Protein AF-A0A1H4KSG2-F1 (afdb_monomer_lite)

Organism: NCBI:txid273678

pLDDT: mean 75.62, std 10.3, range [44.16, 91.38]

Secondary structure (DSSP, 8-state):
---TT--SPPPPTT--------PPP-TT-SS-HHHHHHHHHB-TTSPBPPPTT--

Foldseek 3Di:
DDDPPCPPDDADPPGDDPDPPPPDPDVVPPDDPVRVCQVVQADPVSHGDDDPVPD

Radius of gyration: 17.92 Å; chains: 1; bounding box: 47×21×33 Å

Sequence (55 aa):
MSDPQNTQGTPGADEEADTASGGAPDESSSKSTDEIIEDETTDEDGKPLENPSGG

Structure (mmCIF, N/CA/C/O backbone):
data_AF-A0A1H4KSG2-F1
#
_entry.id   AF-A0A1H4KSG2-F1
#
loop_
_atom_site.group_PDB
_atom_site.id
_atom_site.type_symbol
_atom_site.label_atom_id
_atom_site.label_alt_id
_atom_site.label_comp_id
_atom_site.label_asym_id
_atom_site.label_entity_id
_atom_site.label_seq_id
_atom_site.pdbx_PDB_ins_code
_atom_site.Cartn_x
_atom_site.Cartn_y
_atom_site.Cartn_z
_atom_site.occupancy
_atom_site.B_iso_or_equiv
_atom_site.auth_seq_id
_atom_site.auth_comp_id
_atom_site.auth_asym_id
_atom_site.auth_atom_id
_atom_site.pdbx_PDB_model_num
ATOM 1 N N . MET A 1 1 ? -22.392 -14.382 9.766 1.00 56.78 1 MET A N 1
ATOM 2 C CA . MET A 1 1 ? -21.925 -13.941 11.098 1.00 56.78 1 MET A CA 1
ATOM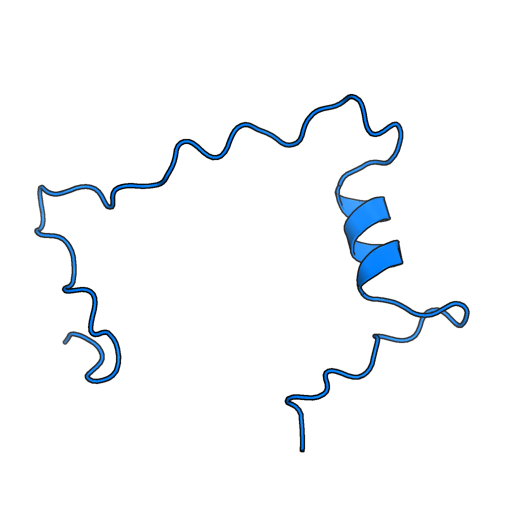 3 C C . MET A 1 1 ? -20.727 -13.048 10.843 1.00 56.78 1 MET A C 1
ATOM 5 O O . MET A 1 1 ? -19.853 -13.492 10.109 1.00 56.78 1 MET A O 1
ATOM 9 N N . SER A 1 2 ? -20.741 -11.805 11.325 1.00 70.62 2 SER A N 1
ATOM 10 C CA . SER A 1 2 ? -19.648 -10.843 11.114 1.00 70.62 2 SER A CA 1
ATOM 11 C C . SER A 1 2 ? -18.504 -11.125 12.091 1.00 70.62 2 SER A C 1
ATOM 13 O O . SER A 1 2 ? -18.760 -11.504 13.235 1.00 70.62 2 SER A O 1
ATOM 15 N N . ASP A 1 3 ? -17.262 -10.997 11.625 1.00 75.00 3 ASP A N 1
ATOM 16 C CA . ASP A 1 3 ? -16.055 -11.200 12.431 1.00 75.00 3 ASP A CA 1
ATOM 17 C C . ASP A 1 3 ? -16.028 -10.197 13.604 1.00 75.00 3 ASP A C 1
ATOM 19 O O . ASP A 1 3 ? -16.139 -8.994 13.358 1.00 75.00 3 ASP A O 1
ATOM 23 N N . PRO A 1 4 ? -15.895 -10.644 14.86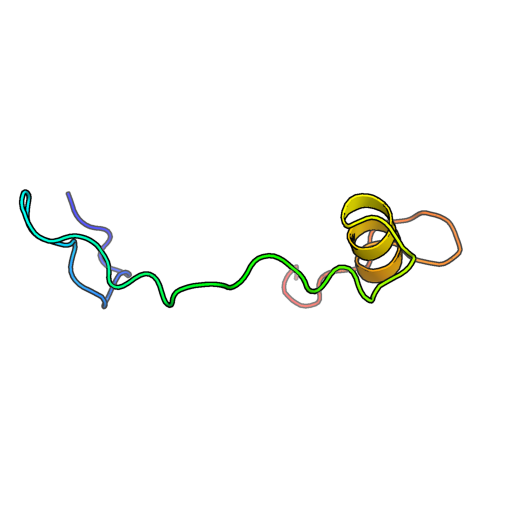8 1.00 70.62 4 PRO A N 1
ATOM 24 C CA . PRO A 1 4 ? -15.856 -9.753 16.029 1.00 70.62 4 PRO A CA 1
ATOM 25 C C . PRO A 1 4 ? -14.669 -8.778 16.029 1.00 70.62 4 PRO A C 1
ATOM 27 O O . PRO A 1 4 ? -14.702 -7.800 16.774 1.00 70.62 4 PRO A O 1
ATOM 30 N N . GLN A 1 5 ? -13.630 -9.023 15.226 1.00 80.06 5 GLN A N 1
ATOM 31 C CA . GLN A 1 5 ? -12.502 -8.105 15.063 1.00 80.06 5 GLN A CA 1
ATOM 32 C C . GLN A 1 5 ? -12.719 -7.070 13.960 1.00 80.06 5 GLN A C 1
ATOM 34 O O . GLN A 1 5 ? -11.995 -6.074 13.908 1.00 80.06 5 GLN A O 1
ATOM 39 N N . ASN A 1 6 ? -13.722 -7.260 13.102 1.00 66.62 6 ASN A N 1
ATOM 40 C CA . ASN A 1 6 ? -14.019 -6.298 12.060 1.00 66.62 6 ASN A CA 1
ATOM 41 C C . ASN A 1 6 ? -14.854 -5.145 12.633 1.00 66.62 6 ASN A C 1
ATOM 43 O O . ASN A 1 6 ? -16.083 -5.187 12.685 1.00 66.62 6 ASN A O 1
ATOM 47 N N . THR A 1 7 ? -14.155 -4.110 13.099 1.00 73.44 7 THR A N 1
ATOM 48 C CA . THR A 1 7 ? -14.756 -2.862 13.596 1.00 73.44 7 THR A CA 1
ATOM 49 C C . THR A 1 7 ? -15.412 -2.047 12.486 1.00 73.44 7 THR A C 1
ATOM 51 O O . THR A 1 7 ? -16.234 -1.175 12.771 1.00 73.44 7 THR A O 1
ATOM 54 N N . GLN A 1 8 ? -15.071 -2.333 11.228 1.00 72.94 8 GLN A N 1
ATOM 55 C CA . GLN A 1 8 ? -15.754 -1.796 10.067 1.00 72.94 8 GLN A CA 1
ATOM 56 C C . GLN A 1 8 ? -16.938 -2.722 9.786 1.00 72.94 8 GLN A C 1
ATOM 58 O O . GLN A 1 8 ? -16.769 -3.880 9.412 1.00 72.94 8 GLN A O 1
ATOM 63 N N . GLY A 1 9 ? -18.151 -2.251 10.079 1.00 69.50 9 GLY A N 1
ATOM 64 C CA . GLY A 1 9 ? -19.364 -3.047 9.902 1.00 69.50 9 GLY A CA 1
ATOM 65 C C . GLY A 1 9 ? -19.419 -3.711 8.522 1.00 69.50 9 GLY A C 1
ATOM 66 O O . GLY A 1 9 ? -18.883 -3.201 7.544 1.00 69.50 9 GLY A O 1
ATOM 67 N N . THR A 1 10 ? -20.065 -4.870 8.437 1.00 74.12 10 THR A N 1
ATOM 68 C CA . THR A 1 10 ? -20.349 -5.492 7.139 1.00 74.12 10 THR A CA 1
ATOM 69 C C . THR A 1 10 ? -21.293 -4.583 6.350 1.00 74.12 10 THR A C 1
ATOM 71 O O . THR A 1 10 ? -22.372 -4.311 6.889 1.00 74.12 10 THR A O 1
ATOM 74 N N . PRO A 1 11 ? -20.932 -4.134 5.129 1.00 74.56 11 PRO A N 1
ATOM 75 C CA . PRO A 1 11 ? -21.827 -3.345 4.287 1.00 74.56 11 PRO A CA 1
ATOM 76 C C . PRO A 1 11 ? -23.184 -4.039 4.121 1.00 74.56 11 PRO A C 1
ATOM 78 O O . PRO A 1 11 ? -23.258 -5.275 4.080 1.00 74.56 11 PRO A O 1
ATOM 81 N N . GLY A 1 12 ? -24.264 -3.257 4.086 1.00 77.44 12 GLY A N 1
ATOM 82 C CA . GLY A 1 12 ? -25.605 -3.757 3.813 1.00 77.44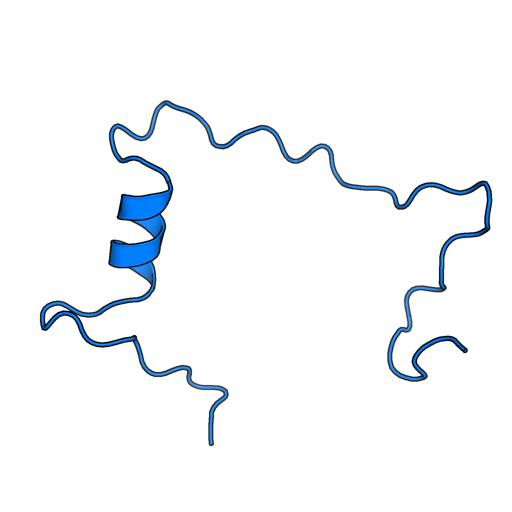 12 GLY A CA 1
ATOM 83 C C . GLY A 1 12 ? -25.713 -4.460 2.455 1.00 77.44 12 GLY A C 1
ATOM 84 O O . GLY A 1 12 ? -24.873 -4.309 1.579 1.00 77.44 12 GLY A O 1
ATOM 85 N N . ALA A 1 13 ? -26.787 -5.227 2.251 1.00 78.62 13 ALA A N 1
ATOM 86 C CA . ALA A 1 13 ? -26.988 -6.005 1.019 1.00 78.62 13 ALA A CA 1
ATOM 87 C C . ALA A 1 13 ? -27.094 -5.158 -0.269 1.00 78.62 13 ALA A C 1
ATOM 89 O O . ALA A 1 13 ? -26.989 -5.712 -1.358 1.00 78.62 13 ALA A O 1
ATOM 90 N N . ASP A 1 14 ? -27.327 -3.853 -0.128 1.00 81.38 14 ASP A N 1
ATOM 91 C CA . ASP A 1 14 ? -27.427 -2.865 -1.211 1.00 81.38 14 ASP A CA 1
ATOM 92 C C . ASP A 1 14 ? -26.390 -1.735 -1.039 1.00 81.38 14 ASP A C 1
ATOM 94 O O . ASP A 1 14 ? -26.431 -0.722 -1.728 1.00 81.38 14 ASP A O 1
ATOM 98 N N . GLU A 1 15 ? -25.474 -1.878 -0.074 1.00 75.88 15 GLU A N 1
ATOM 99 C CA . GLU A 1 15 ? -24.383 -0.933 0.155 1.00 75.88 15 GLU A CA 1
ATOM 100 C C . GLU A 1 15 ? -23.102 -1.546 -0.408 1.00 75.88 15 GLU A C 1
ATOM 102 O O . GLU A 1 15 ? -22.617 -2.573 0.072 1.00 75.88 15 GLU A O 1
ATOM 107 N N . GLU A 1 16 ? -22.544 -0.922 -1.443 1.00 74.44 16 GLU A N 1
ATOM 108 C CA . GLU A 1 16 ? -21.208 -1.277 -1.906 1.00 74.44 16 GLU A CA 1
ATOM 109 C C . GLU A 1 16 ? -20.172 -0.758 -0.905 1.00 74.44 16 GLU A C 1
ATOM 111 O O . GLU A 1 16 ? -20.324 0.318 -0.323 1.00 74.44 16 GLU A O 1
ATOM 116 N N . ALA A 1 17 ? -19.109 -1.533 -0.683 1.00 75.75 17 ALA A N 1
ATOM 117 C CA . ALA A 1 17 ? -17.965 -1.021 0.054 1.00 75.75 17 ALA A CA 1
ATOM 118 C C . ALA A 1 17 ? -17.408 0.185 -0.712 1.00 75.75 17 ALA A C 1
ATOM 120 O O . ALA A 1 17 ? -17.219 0.092 -1.925 1.00 75.75 17 ALA A O 1
ATOM 121 N N . ASP A 1 18 ? -17.116 1.282 -0.008 1.00 72.25 18 ASP A N 1
ATOM 122 C CA . ASP A 1 18 ? -16.392 2.427 -0.561 1.00 72.25 18 ASP A CA 1
ATOM 123 C C . ASP A 1 18 ? -14.968 1.982 -0.925 1.00 72.25 18 ASP A C 1
ATOM 125 O O . ASP A 1 18 ? -13.996 2.208 -0.200 1.00 72.25 18 ASP A O 1
ATOM 129 N N . THR A 1 19 ? -14.823 1.287 -2.052 1.00 72.69 19 THR A N 1
ATOM 130 C CA . THR A 1 19 ? -13.520 1.003 -2.618 1.00 72.69 19 THR A CA 1
ATOM 131 C C . THR A 1 19 ? -13.012 2.344 -3.104 1.00 72.69 19 THR A C 1
ATOM 133 O O . THR A 1 19 ? -13.543 2.897 -4.072 1.00 72.69 19 THR A O 1
ATOM 136 N N . ALA A 1 20 ? -12.006 2.903 -2.424 1.00 73.25 20 ALA A N 1
ATOM 137 C CA . ALA A 1 20 ? -11.206 3.965 -3.012 1.00 73.25 20 ALA A CA 1
ATOM 138 C C . ALA A 1 20 ? -10.914 3.536 -4.453 1.00 73.25 20 ALA A C 1
ATOM 140 O O . ALA A 1 20 ? -10.480 2.401 -4.652 1.00 73.25 20 ALA A O 1
ATOM 141 N N . SER A 1 21 ? -11.248 4.382 -5.435 1.00 66.00 21 SER A N 1
ATOM 142 C CA . SER A 1 21 ? -11.006 4.129 -6.857 1.00 66.00 21 SER A CA 1
ATOM 143 C C . SER A 1 21 ? -9.501 3.964 -7.050 1.00 66.00 21 SER A C 1
ATOM 145 O O . SER A 1 21 ? -8.806 4.925 -7.377 1.00 66.00 21 SER A O 1
ATOM 147 N N . GLY A 1 22 ? -8.992 2.770 -6.758 1.00 65.81 22 GLY A N 1
ATOM 148 C CA . GLY A 1 22 ? -7.605 2.387 -6.882 1.00 65.81 22 GLY A CA 1
ATOM 149 C C . GLY A 1 22 ? -7.313 2.417 -8.359 1.00 65.81 22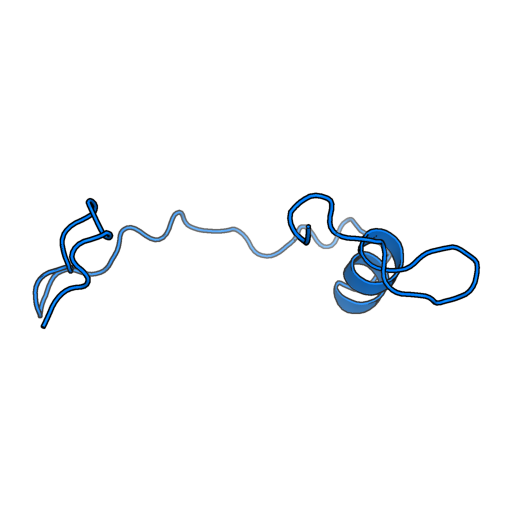 GLY A C 1
ATOM 150 O O . GLY A 1 22 ? -7.636 1.470 -9.072 1.00 65.81 22 GLY A O 1
ATOM 151 N N . GLY A 1 23 ? -6.812 3.563 -8.823 1.00 61.31 23 GLY A N 1
ATOM 152 C CA . GLY A 1 23 ? -6.345 3.716 -10.185 1.00 61.31 23 GLY A CA 1
ATOM 153 C C . GLY A 1 23 ? -5.441 2.535 -10.502 1.00 61.31 23 GLY A C 1
ATOM 154 O O . GLY A 1 23 ? -4.649 2.119 -9.652 1.00 61.31 23 GLY A O 1
ATOM 155 N N . ALA A 1 24 ? -5.616 1.972 -11.697 1.00 69.88 24 ALA A N 1
ATOM 156 C CA . ALA A 1 24 ? -4.708 0.956 -12.200 1.00 69.88 24 ALA A CA 1
ATOM 157 C C . ALA A 1 24 ? -3.260 1.428 -11.975 1.00 69.88 24 ALA A C 1
ATOM 159 O O . ALA A 1 24 ? -3.013 2.637 -12.083 1.00 69.88 24 ALA A O 1
ATOM 160 N N . PRO A 1 25 ? -2.333 0.519 -11.622 1.00 66.69 25 PRO A N 1
ATOM 161 C CA . PRO A 1 25 ? -0.937 0.889 -11.449 1.00 66.69 25 PRO A CA 1
ATOM 162 C C . PRO A 1 25 ? -0.482 1.702 -12.663 1.00 66.69 25 PRO A C 1
ATOM 164 O O . PRO A 1 25 ? -0.765 1.346 -13.806 1.00 66.69 25 PRO A O 1
ATOM 167 N N . ASP A 1 26 ? 0.141 2.846 -12.390 1.00 64.31 26 ASP A N 1
ATOM 168 C CA . ASP A 1 26 ? 0.630 3.756 -13.416 1.00 64.31 26 ASP A CA 1
ATOM 169 C C . ASP A 1 26 ? 1.656 3.007 -14.287 1.00 64.31 26 ASP A C 1
ATOM 171 O O . ASP A 1 26 ? 2.728 2.627 -13.810 1.00 64.31 26 ASP A O 1
ATOM 175 N N . GLU A 1 27 ? 1.334 2.780 -15.568 1.00 60.19 27 GLU A N 1
ATOM 176 C CA . GLU A 1 27 ? 2.197 2.083 -16.547 1.00 60.19 27 GLU A CA 1
ATOM 177 C C . GLU A 1 27 ? 3.507 2.840 -16.869 1.00 60.19 27 GLU A C 1
ATOM 179 O O . GLU A 1 27 ? 4.237 2.492 -17.795 1.00 60.19 27 GLU A O 1
ATOM 184 N N . SER A 1 28 ? 3.846 3.888 -16.116 1.00 59.25 28 SER A N 1
ATOM 185 C CA . SER A 1 28 ? 5.161 4.534 -16.180 1.00 59.25 28 SER A CA 1
ATOM 186 C C . SER A 1 28 ? 6.266 3.672 -15.550 1.00 59.25 28 SER A C 1
ATOM 188 O O . SER A 1 28 ? 7.455 3.906 -15.779 1.00 59.25 28 SER A O 1
ATOM 190 N N . SER A 1 29 ? 5.906 2.631 -14.792 1.00 60.94 29 SER A N 1
ATOM 191 C CA . SER A 1 29 ? 6.854 1.581 -14.427 1.00 60.94 29 SER A CA 1
ATOM 192 C C . SER A 1 29 ? 7.126 0.695 -15.644 1.00 60.94 29 SER A C 1
ATOM 194 O O . SER A 1 29 ? 6.299 -0.121 -16.026 1.00 60.94 29 SER A O 1
ATOM 196 N N . SER A 1 30 ? 8.317 0.805 -16.242 1.00 69.75 30 SER A N 1
ATOM 197 C CA . SER A 1 30 ? 8.785 -0.136 -17.281 1.00 69.75 30 SER A CA 1
ATOM 198 C C . SER A 1 30 ? 8.898 -1.596 -16.809 1.00 69.75 30 SER A C 1
ATOM 200 O O . SER A 1 30 ? 9.217 -2.457 -17.624 1.00 69.75 30 SER A O 1
ATOM 202 N N . LYS A 1 31 ? 8.675 -1.877 -15.520 1.00 74.62 31 LYS A N 1
ATOM 203 C CA . LYS A 1 31 ? 8.595 -3.232 -14.970 1.00 74.62 31 LYS A CA 1
ATOM 204 C C . LYS A 1 31 ? 7.143 -3.670 -14.866 1.00 74.62 31 LYS A C 1
ATOM 206 O O . LYS A 1 31 ? 6.306 -2.909 -14.373 1.00 74.62 31 LYS A O 1
ATOM 211 N N . SER A 1 32 ? 6.874 -4.901 -15.291 1.00 82.12 32 SER A N 1
ATOM 212 C CA . SER A 1 32 ? 5.557 -5.525 -15.126 1.00 82.12 32 SER A CA 1
ATOM 213 C C . SER A 1 32 ? 5.220 -5.648 -13.639 1.00 82.12 32 SER A C 1
ATOM 215 O O . SER A 1 32 ? 6.121 -5.802 -12.817 1.00 82.12 32 SER A O 1
ATOM 217 N N . THR A 1 33 ? 3.936 -5.620 -13.276 1.00 81.38 33 THR A N 1
ATOM 218 C CA . THR A 1 33 ? 3.504 -5.774 -11.875 1.00 81.38 33 THR A CA 1
ATOM 219 C C . THR A 1 33 ? 4.098 -7.018 -11.212 1.00 81.38 33 THR A C 1
ATOM 221 O O . THR A 1 33 ? 4.543 -6.931 -10.074 1.00 81.38 33 THR A O 1
ATOM 224 N N . ASP A 1 34 ? 4.180 -8.136 -11.935 1.00 82.44 34 ASP A N 1
ATOM 225 C CA . ASP A 1 34 ? 4.806 -9.363 -11.435 1.00 82.44 34 ASP A CA 1
ATOM 226 C C . ASP A 1 34 ? 6.288 -9.165 -11.075 1.00 82.44 34 ASP A C 1
ATOM 228 O O . ASP A 1 34 ? 6.724 -9.593 -10.015 1.00 82.44 34 ASP A O 1
ATOM 232 N N . GLU A 1 35 ? 7.058 -8.449 -11.897 1.00 82.62 35 GLU A N 1
ATOM 233 C CA . GLU A 1 35 ? 8.483 -8.188 -11.633 1.00 82.62 35 GLU A CA 1
ATOM 234 C C . GLU A 1 35 ? 8.687 -7.286 -10.412 1.00 82.62 35 GLU A C 1
ATOM 236 O O . GLU A 1 35 ? 9.644 -7.459 -9.664 1.00 82.62 35 GLU A O 1
ATOM 241 N N . ILE A 1 36 ? 7.780 -6.328 -10.199 1.00 85.88 36 ILE A N 1
ATOM 242 C CA . ILE A 1 36 ? 7.809 -5.448 -9.025 1.00 85.88 36 ILE A CA 1
ATOM 243 C C . ILE A 1 36 ? 7.554 -6.267 -7.755 1.00 85.88 36 ILE A C 1
ATOM 245 O O . ILE A 1 36 ? 8.277 -6.114 -6.777 1.00 85.88 36 ILE A O 1
ATOM 249 N N . ILE A 1 37 ? 6.557 -7.157 -7.781 1.00 84.38 37 ILE A N 1
ATOM 250 C CA . ILE A 1 37 ? 6.219 -8.012 -6.637 1.00 84.38 37 ILE A CA 1
ATOM 251 C C . ILE A 1 37 ? 7.389 -8.932 -6.292 1.00 84.38 37 ILE A C 1
ATOM 253 O O . ILE A 1 37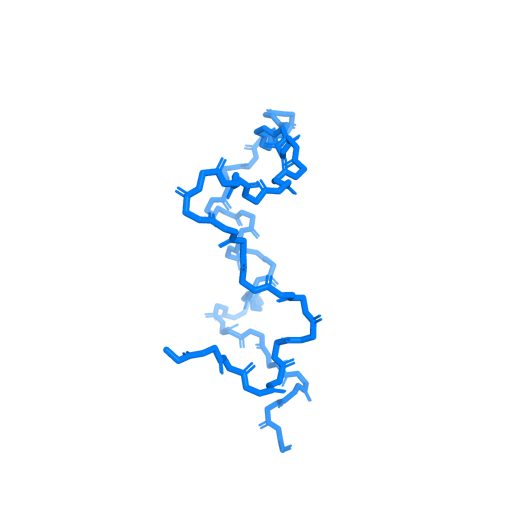 ? 7.734 -9.058 -5.119 1.00 84.38 37 ILE A O 1
ATOM 257 N N . GLU A 1 38 ? 8.016 -9.558 -7.287 1.00 86.12 38 GLU A N 1
ATOM 258 C CA . GLU A 1 38 ? 9.177 -10.421 -7.062 1.00 86.12 38 GLU A CA 1
ATOM 259 C C . GLU A 1 38 ? 10.344 -9.631 -6.445 1.00 86.12 38 GLU A C 1
ATOM 261 O O . GLU A 1 38 ? 10.863 -10.047 -5.410 1.00 86.12 38 GLU A O 1
ATOM 266 N N . ASP A 1 39 ? 10.687 -8.459 -6.996 1.00 85.00 39 ASP A N 1
ATOM 267 C CA . ASP A 1 39 ? 11.759 -7.589 -6.481 1.00 85.00 39 ASP A CA 1
ATOM 268 C C . ASP A 1 39 ? 11.485 -7.074 -5.050 1.00 85.00 39 ASP A C 1
ATOM 270 O O . ASP A 1 39 ? 12.416 -6.861 -4.274 1.00 85.00 39 ASP A O 1
ATOM 274 N N . GLU A 1 40 ? 10.221 -6.831 -4.689 1.00 86.94 40 GLU A N 1
ATOM 275 C CA . GLU A 1 40 ? 9.845 -6.301 -3.370 1.00 86.94 40 GLU A CA 1
ATOM 276 C C . GLU A 1 40 ? 9.647 -7.381 -2.303 1.00 86.94 40 GLU A C 1
ATOM 278 O O . GLU A 1 40 ? 9.656 -7.066 -1.112 1.00 86.94 40 GLU A O 1
ATOM 283 N N . THR A 1 41 ? 9.433 -8.638 -2.698 1.00 88.00 41 THR A N 1
ATOM 284 C CA . THR A 1 41 ? 9.121 -9.739 -1.769 1.00 88.00 41 THR A CA 1
ATOM 285 C C . THR A 1 41 ? 10.220 -10.786 -1.670 1.00 88.00 41 THR A C 1
ATOM 287 O O . THR A 1 41 ? 10.145 -11.657 -0.799 1.00 88.00 41 THR A O 1
ATOM 290 N N . THR A 1 42 ? 11.257 -10.671 -2.495 1.00 91.38 42 THR A N 1
ATOM 291 C CA . THR A 1 42 ? 12.347 -11.637 -2.600 1.00 91.38 42 THR A CA 1
ATOM 292 C C . THR A 1 42 ? 13.703 -10.938 -2.473 1.00 91.38 42 THR A C 1
ATOM 294 O O . THR A 1 42 ? 13.880 -9.810 -2.922 1.00 91.38 42 THR A O 1
ATOM 297 N N . ASP A 1 43 ? 14.667 -11.584 -1.818 1.00 89.38 43 ASP A N 1
ATOM 298 C CA . ASP A 1 43 ? 16.044 -11.100 -1.714 1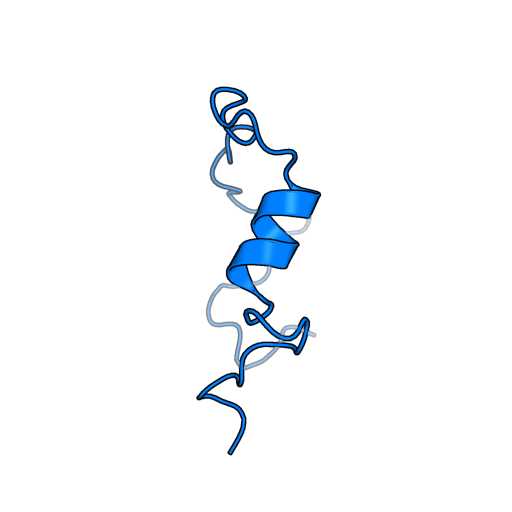.00 89.38 43 ASP A CA 1
ATOM 299 C C . ASP A 1 43 ? 16.877 -11.373 -2.985 1.00 89.38 43 ASP A C 1
ATOM 301 O O . ASP A 1 43 ? 16.421 -11.972 -3.960 1.00 89.38 43 ASP A O 1
ATOM 305 N N . GLU A 1 44 ? 18.141 -10.942 -2.965 1.00 90.19 44 GLU A N 1
ATOM 306 C CA . GLU A 1 44 ? 19.101 -11.135 -4.062 1.00 90.19 44 GLU A CA 1
ATOM 307 C C . GLU A 1 44 ? 19.446 -12.609 -4.354 1.00 90.19 44 GLU A C 1
ATOM 309 O O . GLU A 1 44 ? 19.913 -12.926 -5.450 1.00 90.19 44 GLU A O 1
ATOM 314 N N . ASP A 1 45 ? 19.191 -13.511 -3.402 1.00 89.94 45 ASP A N 1
ATOM 315 C CA . ASP A 1 45 ? 19.361 -14.958 -3.543 1.00 89.94 45 ASP A CA 1
ATOM 316 C C . ASP A 1 45 ? 18.083 -15.647 -4.066 1.00 89.94 45 ASP A C 1
ATOM 318 O O . ASP A 1 45 ? 18.060 -16.874 -4.229 1.00 89.94 45 ASP A O 1
ATOM 322 N N . GLY A 1 46 ? 17.012 -14.893 -4.335 1.00 88.12 46 GLY A N 1
ATOM 323 C CA . GLY A 1 46 ? 15.731 -15.449 -4.759 1.00 88.12 46 GLY A CA 1
ATOM 324 C C . GLY A 1 46 ? 14.918 -16.047 -3.605 1.00 88.12 46 GLY A C 1
ATOM 325 O O . GLY A 1 46 ? 14.046 -16.888 -3.844 1.00 88.12 46 GLY A O 1
ATOM 326 N N . LYS A 1 47 ? 15.207 -15.682 -2.349 1.00 91.12 47 LYS A N 1
ATOM 327 C CA . LYS A 1 47 ? 14.468 -16.169 -1.178 1.00 91.12 47 LYS A CA 1
ATOM 328 C C . LYS A 1 47 ? 13.427 -15.155 -0.719 1.00 91.12 47 LYS A C 1
ATOM 330 O O . LYS A 1 47 ? 13.716 -13.963 -0.705 1.00 91.12 47 LYS A O 1
ATOM 335 N N . PRO A 1 48 ? 12.245 -15.610 -0.272 1.00 89.94 48 PRO A N 1
ATOM 336 C CA . PRO A 1 48 ? 11.249 -14.713 0.296 1.00 89.94 48 PRO A CA 1
ATOM 337 C C . PRO A 1 48 ? 11.837 -13.901 1.454 1.00 89.94 48 PRO A C 1
ATOM 339 O O . PRO A 1 48 ? 12.465 -14.472 2.351 1.00 89.94 48 PRO A O 1
ATOM 342 N N . LEU A 1 49 ? 11.608 -12.588 1.449 1.00 88.75 49 LEU A N 1
ATOM 343 C CA . LEU A 1 49 ? 12.005 -11.708 2.541 1.00 88.75 49 LEU A CA 1
ATOM 344 C C . LEU A 1 49 ? 11.321 -12.141 3.843 1.00 88.75 49 LEU A C 1
ATOM 346 O O . LEU A 1 49 ? 10.133 -12.475 3.875 1.00 88.75 49 LEU A O 1
ATOM 350 N N . GLU A 1 50 ? 12.076 -12.131 4.940 1.00 85.38 50 GLU A N 1
ATOM 351 C CA . GLU A 1 50 ? 11.559 -12.532 6.244 1.00 85.38 50 GLU A CA 1
ATOM 352 C C . GLU A 1 50 ? 10.554 -11.489 6.751 1.00 85.38 50 GLU A C 1
ATOM 354 O O . GLU A 1 50 ? 10.886 -10.319 6.953 1.00 85.38 50 GLU A O 1
ATOM 359 N N . ASN A 1 51 ? 9.300 -11.906 6.947 1.00 78.62 51 ASN A N 1
ATOM 360 C CA . ASN A 1 51 ? 8.278 -11.018 7.484 1.00 78.62 51 ASN A CA 1
ATOM 361 C C . ASN A 1 51 ? 8.522 -10.820 8.994 1.00 78.62 51 ASN A C 1
ATOM 363 O O . ASN A 1 51 ? 8.404 -11.787 9.753 1.00 78.62 51 ASN A O 1
ATOM 367 N N . PRO A 1 52 ? 8.785 -9.587 9.470 1.00 70.00 52 PRO A N 1
ATOM 368 C CA . PRO A 1 52 ? 9.049 -9.322 10.886 1.00 70.00 52 PRO A CA 1
ATOM 369 C C . PRO A 1 52 ? 7.854 -9.622 11.808 1.00 70.00 52 PRO A C 1
ATOM 371 O O . PRO A 1 52 ? 8.019 -9.667 13.023 1.00 70.00 52 PRO A O 1
ATOM 374 N N . SER A 1 53 ? 6.654 -9.845 11.260 1.00 71.44 53 SER A N 1
ATOM 375 C CA . SER A 1 53 ? 5.467 -10.282 12.007 1.00 71.44 53 SER A CA 1
ATOM 376 C C . SER A 1 53 ? 5.413 -11.802 12.272 1.00 71.44 53 SER A C 1
ATOM 378 O O . SER A 1 53 ? 4.421 -12.277 12.824 1.00 71.44 53 SER A O 1
ATOM 380 N N . GLY A 1 54 ? 6.413 -12.578 11.841 1.00 61.22 54 GLY A N 1
ATOM 381 C CA . GLY A 1 54 ? 6.407 -14.048 11.844 1.00 61.22 54 GLY A CA 1
ATOM 382 C C . GLY A 1 54 ? 7.053 -14.746 13.049 1.00 61.22 54 GLY A C 1
ATOM 383 O O . GLY A 1 54 ? 7.508 -15.878 12.885 1.00 61.22 54 GLY A O 1
ATOM 384 N N . GLY A 1 55 ? 7.122 -14.100 14.221 1.00 44.16 55 GLY A N 1
ATOM 385 C CA . GLY A 1 55 ? 7.706 -14.650 15.457 1.00 44.16 55 GLY A CA 1
ATOM 386 C C . GLY A 1 55 ? 6.730 -14.706 16.623 1.00 44.16 55 GLY A C 1
ATOM 387 O O . GLY A 1 55 ? 6.120 -13.654 16.914 1.00 44.16 55 GLY A O 1
#